Protein AF-A0A351X2J2-F1 (afdb_monomer_lite)

Foldseek 3Di:
DPDDPDDAAEEEAEDALLPPCSVVVVVVVVVVCCVVPPPRYHYDYDDCLCPPDDPPSNCNNVCNVVCVPPVVSVVVVCVVVPDPPPPPPD

Secondary structure (DSSP, 8-state):
-PPPPPPPPEEEEEE--SSSSHHHHHHHHHHHHHHHSTTT-EEEEEEHHHHHPPTTGGGHHHHHHHHTT-HHHHHHHHHHH--TTGGG--

Structure (mmCIF, N/CA/C/O backbone):
data_AF-A0A351X2J2-F1
#
_entry.id   AF-A0A351X2J2-F1
#
loop_
_atom_site.group_PDB
_atom_site.id
_atom_site.type_symbol
_atom_site.label_atom_id
_atom_site.label_alt_id
_atom_site.label_comp_id
_atom_site.label_asym_id
_atom_site.label_entity_id
_atom_site.label_seq_id
_atom_site.pdbx_PDB_ins_code
_atom_site.Cartn_x
_atom_site.Cartn_y
_atom_site.Cartn_z
_atom_site.occupancy
_atom_site.B_iso_or_equiv
_atom_site.auth_seq_id
_atom_site.auth_comp_id
_atom_site.auth_asym_id
_atom_site.auth_atom_id
_atom_site.pdbx_PDB_model_num
ATOM 1 N N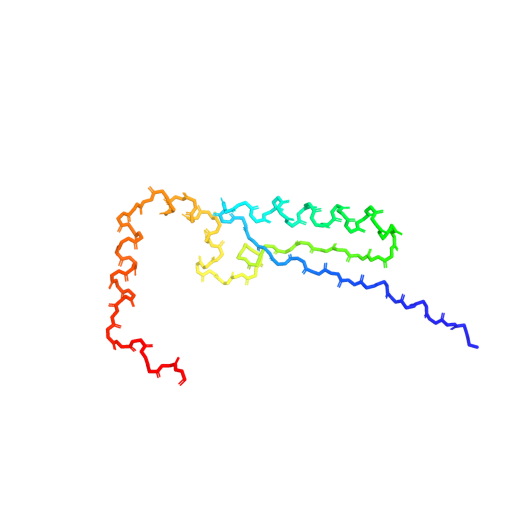 . MET A 1 1 ? -29.552 -15.050 25.540 1.00 45.84 1 MET A N 1
ATOM 2 C CA . MET A 1 1 ? -28.524 -15.217 24.489 1.00 45.84 1 MET A CA 1
ATOM 3 C C . MET A 1 1 ? -27.584 -14.032 24.581 1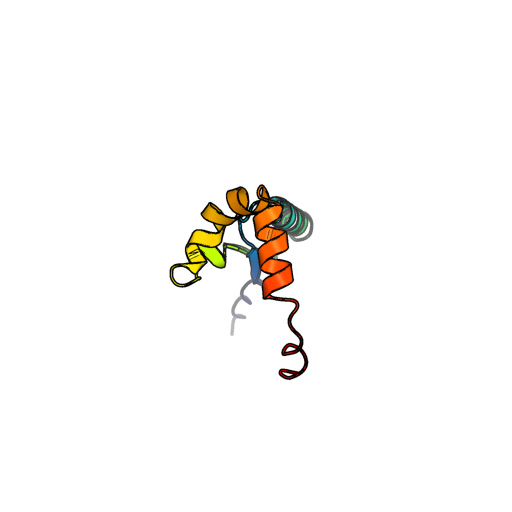.00 45.84 1 MET A C 1
ATOM 5 O O . MET A 1 1 ? -28.044 -12.912 24.413 1.00 45.84 1 MET A O 1
ATOM 9 N N . ASN A 1 2 ? -26.316 -14.263 24.922 1.00 44.84 2 ASN A N 1
ATOM 10 C CA . ASN A 1 2 ? -25.302 -13.208 24.891 1.00 44.84 2 ASN A CA 1
ATOM 11 C C . ASN A 1 2 ? -25.001 -12.870 23.422 1.00 44.84 2 ASN A C 1
ATOM 13 O O . ASN A 1 2 ? -24.890 -13.804 22.622 1.00 44.84 2 ASN A O 1
ATOM 17 N N . PRO A 1 3 ? -24.899 -11.589 23.034 1.00 56.59 3 PRO A N 1
ATOM 18 C CA . PRO A 1 3 ? -24.539 -11.238 21.668 1.00 56.59 3 PRO A CA 1
ATOM 19 C C . PRO A 1 3 ? -23.137 -11.776 21.365 1.00 56.59 3 PRO A C 1
ATOM 21 O O . PRO A 1 3 ? -22.193 -11.524 22.114 1.00 56.59 3 PRO A O 1
ATOM 24 N N . VAL A 1 4 ? -23.004 -12.531 20.272 1.00 64.06 4 VAL A N 1
ATOM 25 C CA . VAL A 1 4 ? -21.694 -12.878 19.710 1.00 64.06 4 VAL A CA 1
ATOM 26 C C . VAL A 1 4 ? -21.004 -11.551 19.380 1.00 64.06 4 VAL A C 1
ATOM 28 O O . VAL A 1 4 ? -21.606 -10.748 18.657 1.00 64.06 4 VAL A O 1
ATOM 31 N N . PRO A 1 5 ? -19.798 -11.271 19.907 1.00 66.31 5 PRO A N 1
ATOM 32 C CA . PRO A 1 5 ? -19.075 -10.061 19.548 1.00 66.31 5 PRO A CA 1
ATOM 33 C C . PRO A 1 5 ? -18.952 -10.016 18.027 1.00 66.31 5 PRO A C 1
ATOM 35 O O . PRO A 1 5 ? -18.413 -10.947 17.425 1.00 66.31 5 PRO A O 1
ATOM 38 N N . ARG A 1 6 ? -19.492 -8.973 17.386 1.00 69.69 6 ARG A N 1
ATOM 39 C CA . ARG A 1 6 ? -19.263 -8.784 15.952 1.00 69.69 6 ARG A CA 1
ATOM 40 C C . ARG A 1 6 ? -17.757 -8.690 15.752 1.00 69.69 6 ARG A C 1
ATOM 42 O O . ARG A 1 6 ? -17.104 -7.875 16.405 1.00 69.69 6 ARG A O 1
ATOM 49 N N . ALA A 1 7 ? -17.222 -9.550 14.888 1.00 81.94 7 ALA A N 1
ATOM 50 C CA . ALA A 1 7 ? -15.828 -9.470 14.491 1.00 81.94 7 ALA A CA 1
ATOM 51 C C . ALA A 1 7 ? -15.537 -8.038 14.023 1.00 81.94 7 ALA A C 1
ATOM 53 O O . ALA A 1 7 ? -16.362 -7.426 13.336 1.00 81.94 7 ALA A O 1
ATOM 54 N N . LYS A 1 8 ? -14.394 -7.493 14.448 1.00 89.25 8 LYS A N 1
ATOM 55 C CA . LYS A 1 8 ? -13.964 -6.158 14.028 1.00 89.25 8 LYS A CA 1
ATOM 56 C C . LYS A 1 8 ? -13.896 -6.117 12.497 1.00 89.25 8 LYS A C 1
ATOM 58 O O . LYS A 1 8 ? -13.440 -7.101 11.909 1.00 89.25 8 LYS A O 1
ATOM 63 N N . PRO A 1 9 ? -14.313 -5.017 11.846 1.00 93.38 9 PRO A N 1
ATOM 64 C CA . PRO A 1 9 ? -14.103 -4.848 10.416 1.00 93.38 9 PRO A CA 1
ATOM 65 C C . PRO A 1 9 ? -12.628 -5.053 10.047 1.00 93.38 9 PRO A C 1
ATOM 67 O O . PRO A 1 9 ? -11.729 -4.674 10.804 1.00 93.38 9 PRO A O 1
ATOM 70 N N . HIS A 1 10 ? -12.394 -5.666 8.890 1.00 95.00 10 HIS A N 1
ATOM 71 C CA . HIS A 1 10 ? -11.062 -5.981 8.388 1.00 95.00 10 HIS A CA 1
ATOM 72 C C . HIS A 1 10 ? -10.822 -5.280 7.051 1.00 95.00 10 HIS A C 1
ATOM 74 O O . HIS A 1 10 ? -11.649 -5.390 6.145 1.00 95.00 10 HIS A O 1
ATOM 80 N N . ILE A 1 11 ? -9.708 -4.557 6.940 1.00 95.88 11 ILE A N 1
ATOM 81 C CA . ILE A 1 11 ? -9.328 -3.792 5.751 1.00 95.88 11 ILE A CA 1
ATOM 82 C C . ILE A 1 11 ? -8.058 -4.405 5.161 1.00 95.88 11 ILE A C 1
ATOM 84 O O . ILE A 1 11 ? -7.003 -4.403 5.795 1.00 95.88 11 ILE A O 1
ATOM 88 N N . LEU A 1 12 ? -8.168 -4.898 3.929 1.00 95.38 12 LEU A N 1
ATOM 89 C CA . LEU A 1 12 ? -7.060 -5.485 3.185 1.00 95.38 12 LEU A CA 1
ATOM 90 C C . LEU A 1 12 ? -6.463 -4.461 2.213 1.00 95.38 12 LEU A C 1
ATOM 92 O O . LEU A 1 12 ? -7.146 -3.967 1.315 1.00 95.38 12 LEU A O 1
ATOM 96 N N . PHE A 1 13 ? -5.173 -4.183 2.368 1.00 94.44 13 PHE A N 1
ATOM 97 C CA . PHE A 1 13 ? -4.383 -3.321 1.499 1.00 94.44 13 PHE A CA 1
ATOM 98 C C . PHE A 1 13 ? -3.630 -4.172 0.482 1.00 94.44 13 PHE A C 1
ATOM 100 O O . PHE A 1 13 ? -2.639 -4.830 0.803 1.00 94.44 13 PHE A O 1
ATOM 107 N N . LEU A 1 14 ? -4.102 -4.145 -0.762 1.00 91.75 14 LEU A N 1
ATOM 108 C CA . LEU A 1 14 ? -3.426 -4.783 -1.885 1.00 91.75 14 LEU A CA 1
ATOM 109 C C . LEU A 1 14 ? -2.421 -3.801 -2.484 1.00 91.75 14 LEU A C 1
ATOM 111 O O . LEU A 1 14 ? -2.798 -2.740 -2.980 1.00 91.75 14 LEU A O 1
ATOM 115 N N . PHE A 1 15 ? -1.144 -4.158 -2.443 1.00 88.19 15 PHE A N 1
ATOM 116 C CA . PHE A 1 15 ? -0.063 -3.343 -2.991 1.00 88.19 15 PHE A CA 1
ATOM 117 C C . PHE A 1 15 ? 0.965 -4.232 -3.694 1.00 88.19 15 PHE A C 1
ATOM 119 O O . PHE A 1 15 ? 0.770 -5.440 -3.833 1.00 88.19 15 PHE A O 1
ATOM 126 N N . SER A 1 16 ? 2.056 -3.633 -4.167 1.00 81.69 16 SER A N 1
ATOM 127 C CA . SER A 1 16 ? 3.251 -4.389 -4.523 1.00 81.69 16 SER A CA 1
ATOM 128 C C . SER A 1 16 ? 4.513 -3.543 -4.500 1.00 81.69 16 SER A C 1
ATOM 130 O O . SER A 1 16 ? 4.492 -2.374 -4.906 1.00 81.69 16 SER A O 1
ATOM 132 N N . ASP A 1 17 ? 5.619 -4.156 -4.083 1.00 77.81 17 ASP A N 1
ATOM 133 C CA . ASP A 1 17 ? 6.958 -3.569 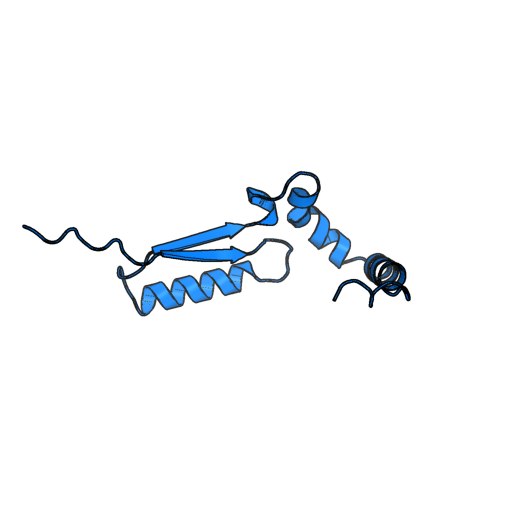-4.052 1.00 77.81 17 ASP A CA 1
ATOM 134 C C . ASP A 1 17 ? 7.629 -3.545 -5.432 1.00 77.81 17 ASP A C 1
ATOM 136 O O . ASP A 1 17 ? 8.772 -3.956 -5.616 1.00 77.81 17 ASP A O 1
ATOM 140 N N . THR A 1 18 ? 6.944 -3.007 -6.437 1.00 73.69 18 THR A N 1
ATOM 141 C CA . THR A 1 18 ? 7.545 -2.737 -7.752 1.00 73.69 18 THR A CA 1
ATOM 142 C C . THR A 1 18 ? 8.324 -1.413 -7.788 1.00 73.69 18 THR A C 1
ATOM 144 O O . THR A 1 18 ? 8.805 -1.006 -8.839 1.00 73.69 18 THR A O 1
ATOM 147 N N . GLY A 1 19 ? 8.489 -0.726 -6.650 1.00 65.31 19 GLY A N 1
ATOM 148 C CA . GLY A 1 19 ? 9.316 0.486 -6.537 1.00 65.31 19 GLY A CA 1
ATOM 149 C C . GLY A 1 19 ? 8.604 1.814 -6.832 1.00 65.31 19 GLY A C 1
ATOM 150 O O . GLY A 1 19 ? 9.259 2.847 -6.881 1.00 65.31 19 GLY A O 1
ATOM 151 N N . GLY A 1 20 ? 7.276 1.822 -6.992 1.00 67.06 20 GLY A N 1
ATOM 152 C CA . GLY A 1 20 ? 6.479 3.037 -7.246 1.00 67.06 20 GLY A CA 1
ATOM 153 C C . GLY A 1 20 ? 6.077 3.854 -6.007 1.00 67.06 20 GLY A C 1
ATOM 154 O O . GLY A 1 20 ? 5.274 4.770 -6.127 1.00 67.06 20 GLY A O 1
ATOM 155 N N . GLY A 1 21 ? 6.567 3.514 -4.808 1.00 75.06 21 GLY A N 1
ATOM 156 C CA . GLY A 1 21 ? 6.194 4.200 -3.557 1.00 75.06 21 GLY A CA 1
ATOM 157 C C . GLY A 1 21 ? 4.844 3.781 -2.951 1.00 75.06 21 GLY A C 1
ATOM 158 O O . GLY A 1 21 ? 4.412 4.360 -1.958 1.00 75.06 21 GLY A O 1
ATOM 159 N N . HIS A 1 22 ? 4.188 2.749 -3.494 1.00 84.94 22 HIS A N 1
ATOM 160 C CA . HIS A 1 22 ? 2.873 2.284 -3.027 1.00 84.94 22 HIS A CA 1
ATOM 161 C C . HIS A 1 22 ? 2.870 1.774 -1.575 1.00 84.94 22 HIS A C 1
ATOM 163 O O . HIS A 1 22 ? 1.874 1.940 -0.875 1.00 84.94 22 HIS A O 1
ATOM 169 N N . ARG A 1 23 ? 3.984 1.190 -1.108 1.00 89.50 23 ARG A N 1
ATOM 170 C CA . ARG A 1 23 ? 4.137 0.708 0.274 1.00 89.50 23 ARG A CA 1
ATOM 171 C C . ARG A 1 23 ? 3.978 1.835 1.295 1.00 89.50 23 ARG A C 1
ATOM 173 O O . ARG A 1 23 ? 3.143 1.724 2.183 1.00 89.50 23 ARG A O 1
ATOM 180 N N . ALA A 1 24 ? 4.720 2.928 1.120 1.00 90.88 24 ALA A N 1
ATOM 181 C CA . ALA A 1 24 ? 4.697 4.056 2.050 1.00 90.88 24 ALA A CA 1
ATOM 182 C C . ALA A 1 24 ? 3.305 4.707 2.129 1.00 90.88 24 ALA A C 1
ATOM 184 O O . ALA A 1 24 ? 2.855 5.086 3.206 1.00 90.88 24 ALA A O 1
ATOM 185 N N . ALA A 1 25 ? 2.592 4.789 1.000 1.00 91.56 25 ALA A N 1
ATOM 186 C CA . ALA A 1 25 ? 1.221 5.291 0.980 1.00 91.56 25 ALA A CA 1
ATOM 187 C C . ALA A 1 25 ? 0.252 4.377 1.754 1.00 91.56 25 ALA A C 1
ATOM 189 O O . ALA A 1 25 ? -0.576 4.872 2.516 1.00 91.56 25 ALA A O 1
ATOM 190 N N . ALA A 1 26 ? 0.362 3.054 1.590 1.00 93.94 26 ALA A N 1
ATOM 191 C CA . ALA A 1 26 ? -0.461 2.098 2.331 1.00 93.94 26 ALA A CA 1
ATOM 192 C C . ALA A 1 26 ? -0.178 2.148 3.842 1.00 93.94 26 ALA A C 1
ATOM 194 O O . ALA A 1 26 ? -1.117 2.200 4.635 1.00 93.94 26 ALA A O 1
ATOM 195 N N . GLU A 1 27 ? 1.097 2.206 4.235 1.00 94.81 27 GLU A N 1
ATOM 196 C CA . GLU A 1 27 ? 1.519 2.335 5.635 1.00 94.81 27 GLU A CA 1
ATOM 197 C C . GLU A 1 27 ? 0.964 3.617 6.276 1.00 94.81 27 GLU A C 1
ATOM 199 O O . GLU A 1 2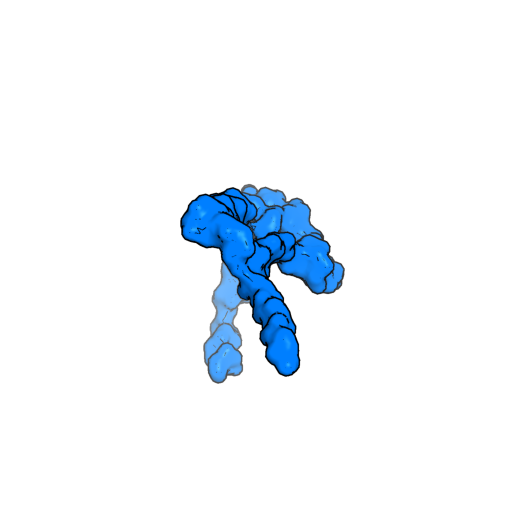7 ? 0.380 3.549 7.357 1.00 94.81 27 GLU A O 1
ATOM 204 N N . ALA A 1 28 ? 1.032 4.757 5.578 1.00 96.00 28 ALA A N 1
ATOM 205 C CA . ALA A 1 28 ? 0.491 6.026 6.070 1.00 96.00 28 ALA A CA 1
ATOM 206 C C . ALA A 1 28 ? -1.033 5.983 6.292 1.00 96.00 28 ALA A C 1
ATOM 208 O O . ALA A 1 28 ? -1.539 6.521 7.278 1.00 96.00 28 ALA A O 1
ATOM 209 N N . ILE A 1 29 ? -1.782 5.323 5.401 1.00 96.12 29 ILE A N 1
ATOM 210 C CA . ILE A 1 29 ? -3.235 5.163 5.563 1.00 96.12 29 ILE A CA 1
ATOM 211 C C . ILE A 1 29 ? -3.548 4.253 6.757 1.00 96.12 29 ILE A C 1
ATOM 213 O O . ILE A 1 29 ? -4.446 4.561 7.540 1.00 96.12 29 ILE A O 1
ATOM 217 N N . ILE A 1 30 ? -2.814 3.149 6.922 1.00 96.44 30 ILE A N 1
ATOM 218 C CA . ILE A 1 30 ? -2.978 2.235 8.063 1.00 96.44 30 ILE A CA 1
ATOM 219 C C . ILE A 1 30 ? -2.690 2.958 9.380 1.00 96.44 30 ILE A C 1
ATOM 221 O O . ILE A 1 30 ? -3.438 2.798 10.345 1.00 96.44 30 ILE A O 1
ATOM 225 N N . GLU A 1 31 ? -1.635 3.770 9.423 1.00 97.06 31 GLU A N 1
ATOM 226 C CA . GLU A 1 31 ? -1.295 4.573 10.594 1.00 97.06 31 GLU A CA 1
ATOM 227 C C . GLU A 1 31 ? -2.416 5.561 10.936 1.00 97.06 31 GLU A C 1
ATOM 229 O O . GLU A 1 31 ? -2.896 5.565 12.069 1.00 97.06 31 GLU A O 1
ATOM 234 N N . ALA A 1 32 ? -2.913 6.316 9.951 1.00 97.81 32 ALA A N 1
ATOM 235 C CA . ALA A 1 32 ? -4.028 7.240 10.149 1.00 97.81 32 ALA A CA 1
ATOM 236 C C . ALA A 1 32 ? -5.292 6.526 10.661 1.00 97.81 32 ALA A C 1
ATOM 238 O O . ALA A 1 32 ? -5.943 6.997 11.590 1.00 97.81 32 ALA A O 1
ATOM 239 N N . ILE A 1 33 ? -5.615 5.348 10.119 1.00 97.00 33 ILE A N 1
ATOM 240 C CA . ILE A 1 33 ? -6.745 4.534 10.587 1.00 97.00 33 ILE A CA 1
ATOM 241 C C . ILE A 1 33 ? -6.557 4.106 12.048 1.00 97.00 33 ILE A C 1
ATOM 243 O O . ILE A 1 33 ? -7.508 4.161 12.827 1.00 97.00 33 ILE A O 1
ATOM 247 N N . ASN A 1 34 ? -5.351 3.689 12.436 1.00 95.38 34 ASN A N 1
ATOM 248 C CA . ASN A 1 34 ? -5.068 3.266 13.808 1.00 95.38 34 ASN A CA 1
ATOM 249 C C . ASN A 1 34 ? -5.121 4.429 14.809 1.00 95.38 34 ASN A C 1
ATOM 251 O O . ASN A 1 34 ? -5.508 4.208 15.959 1.00 95.38 34 ASN A O 1
ATOM 255 N N . LEU A 1 35 ? -4.761 5.642 14.379 1.00 97.25 35 LEU A N 1
ATOM 256 C CA . LEU A 1 35 ? -4.861 6.862 15.183 1.00 97.25 35 LEU A CA 1
ATOM 257 C C . LEU A 1 35 ? -6.319 7.303 15.379 1.00 97.25 35 LEU A C 1
ATOM 259 O O . LEU A 1 35 ? -6.724 7.581 16.505 1.00 97.25 35 LEU A O 1
ATOM 263 N N . GLU A 1 36 ? -7.115 7.322 14.308 1.00 97.25 36 GLU A N 1
ATOM 264 C CA . GLU A 1 36 ? -8.504 7.804 14.336 1.00 97.25 36 GLU A CA 1
ATOM 265 C C . GLU A 1 36 ? -9.494 6.764 14.899 1.00 97.25 36 GLU A C 1
ATOM 267 O O . GLU A 1 36 ? -10.503 7.113 15.515 1.00 97.25 36 GLU A O 1
ATOM 272 N N . PHE A 1 37 ? -9.211 5.466 14.729 1.00 94.88 37 PHE A N 1
ATOM 273 C CA . PHE A 1 37 ? -10.115 4.367 15.094 1.00 94.88 37 PHE A CA 1
ATOM 274 C C . PHE A 1 37 ? -9.430 3.285 15.953 1.00 94.88 37 PHE A C 1
ATOM 276 O O . PHE A 1 37 ? -9.447 2.096 15.600 1.00 94.88 37 PHE A O 1
ATOM 283 N N . PRO A 1 38 ? -8.857 3.647 17.117 1.00 94.38 38 PRO A N 1
ATOM 284 C CA . PRO A 1 38 ? -8.013 2.754 17.903 1.00 94.38 38 PRO A CA 1
ATOM 285 C C . PRO A 1 38 ? -8.767 1.496 18.339 1.00 94.38 38 PRO A C 1
ATOM 287 O O . PRO A 1 38 ? -9.780 1.543 19.040 1.00 94.38 38 PRO A O 1
ATOM 290 N N . GLY A 1 39 ? -8.267 0.339 17.903 1.00 91.44 39 GLY A N 1
ATOM 291 C CA . GLY A 1 39 ? -8.825 -0.966 18.245 1.00 91.44 39 GLY A CA 1
ATOM 292 C C . GLY A 1 39 ? -10.201 -1.265 17.640 1.00 91.44 39 GLY A C 1
ATOM 293 O O . GLY A 1 39 ? -10.776 -2.294 18.002 1.00 91.44 39 GLY A O 1
ATOM 294 N N . GLN A 1 40 ? -10.724 -0.431 16.737 1.00 93.75 40 GLN A N 1
ATOM 295 C CA . GLN A 1 40 ? -12.040 -0.640 16.121 1.00 93.75 40 GLN A CA 1
ATOM 296 C C . GLN A 1 40 ? -11.967 -1.504 14.862 1.00 93.75 40 GLN A C 1
ATOM 298 O O . GLN A 1 40 ? -12.906 -2.244 14.577 1.00 93.75 40 GLN A O 1
ATOM 303 N N . VAL A 1 41 ? -10.846 -1.455 14.142 1.00 94.50 41 VAL A N 1
ATOM 304 C CA . VAL A 1 41 ? -10.628 -2.191 12.892 1.00 94.50 41 VAL A CA 1
ATOM 305 C C . VAL A 1 41 ? -9.345 -3.013 12.947 1.00 94.50 41 VAL A C 1
ATOM 307 O O . VAL A 1 41 ? -8.505 -2.839 13.829 1.00 94.50 41 VAL A O 1
ATOM 310 N N . THR A 1 42 ? -9.218 -3.946 12.012 1.00 95.31 42 THR A N 1
ATOM 311 C CA . THR A 1 42 ? -7.987 -4.701 11.757 1.00 95.31 42 THR A CA 1
ATOM 312 C C . THR A 1 42 ? -7.528 -4.434 10.328 1.00 95.31 42 THR A C 1
ATOM 314 O O . THR A 1 42 ? -8.359 -4.204 9.449 1.00 95.31 42 THR A O 1
ATOM 317 N N . THR A 1 43 ? -6.219 -4.448 10.092 1.00 95.75 43 THR A N 1
ATOM 318 C CA . THR A 1 43 ? -5.624 -4.146 8.784 1.00 95.75 43 THR A CA 1
ATOM 319 C C . THR A 1 43 ? -4.613 -5.216 8.391 1.00 95.75 43 THR A C 1
ATOM 321 O O . THR A 1 43 ? -3.865 -5.688 9.246 1.00 95.75 43 THR A O 1
ATOM 324 N N . GLU A 1 44 ? -4.546 -5.555 7.109 1.00 94.81 44 GLU A N 1
ATOM 325 C CA . GLU A 1 44 ? -3.538 -6.454 6.534 1.00 94.81 44 GLU A CA 1
ATOM 326 C C . GLU A 1 44 ? -2.966 -5.845 5.249 1.00 94.81 44 GLU A C 1
ATOM 328 O O . GLU A 1 44 ? -3.699 -5.222 4.484 1.00 94.81 44 GLU A O 1
ATOM 333 N N . MET A 1 45 ? -1.667 -6.029 4.998 1.00 93.12 45 MET A N 1
ATOM 334 C CA . MET A 1 45 ? -1.013 -5.646 3.743 1.00 93.12 45 MET A CA 1
ATOM 335 C C . MET A 1 45 ? -0.556 -6.886 2.980 1.00 93.12 45 MET A C 1
ATOM 337 O O . MET A 1 45 ? 0.227 -7.681 3.500 1.00 93.12 45 MET A O 1
ATOM 341 N N . VAL A 1 46 ? -0.976 -7.007 1.721 1.00 91.69 46 VAL A N 1
ATOM 342 C CA . VAL A 1 46 ? -0.615 -8.121 0.837 1.00 91.69 46 VAL A CA 1
ATOM 343 C C . VAL A 1 46 ? 0.064 -7.596 -0.421 1.00 91.69 46 VAL A C 1
ATOM 345 O O . VAL A 1 46 ? -0.521 -6.819 -1.179 1.00 91.69 46 VAL A O 1
ATOM 348 N N . ASP A 1 47 ? 1.292 -8.068 -0.663 1.00 87.69 47 ASP A N 1
ATOM 349 C CA . ASP A 1 47 ? 1.954 -7.891 -1.956 1.00 87.69 47 ASP A CA 1
ATOM 350 C C . ASP A 1 47 ? 1.412 -8.936 -2.933 1.00 87.69 47 ASP A C 1
ATOM 352 O O . ASP A 1 47 ? 1.808 -10.104 -2.899 1.00 87.69 47 ASP A O 1
ATOM 356 N N . ILE A 1 48 ? 0.486 -8.523 -3.798 1.00 83.75 48 ILE A N 1
ATOM 357 C CA . ILE A 1 48 ? -0.220 -9.444 -4.699 1.00 83.75 48 ILE A C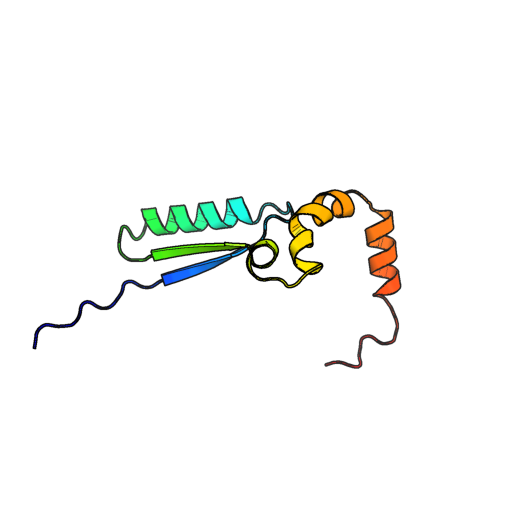A 1
ATOM 358 C C . ILE A 1 48 ? 0.716 -10.117 -5.702 1.00 83.75 48 ILE A C 1
ATOM 360 O O . ILE A 1 48 ? 0.494 -11.268 -6.079 1.00 83.75 48 ILE A O 1
ATOM 364 N N . PHE A 1 49 ? 1.772 -9.423 -6.126 1.00 76.38 49 PHE A N 1
ATOM 365 C CA . PHE A 1 49 ? 2.694 -9.971 -7.106 1.00 76.38 49 PHE A CA 1
ATOM 366 C C . PHE A 1 49 ? 3.633 -10.960 -6.435 1.00 76.38 49 PHE A C 1
ATOM 368 O O . PHE A 1 49 ? 3.775 -12.079 -6.916 1.00 76.38 49 PHE A O 1
ATOM 375 N N . LEU A 1 50 ? 4.221 -10.598 -5.298 1.00 75.88 50 LEU A N 1
ATOM 376 C CA . LEU A 1 50 ? 5.160 -11.483 -4.620 1.00 75.88 50 LEU A CA 1
ATOM 377 C C . LEU A 1 50 ? 4.477 -12.720 -4.016 1.00 75.88 50 LEU A C 1
ATOM 379 O O . LEU A 1 50 ? 5.026 -13.817 -4.094 1.00 75.88 50 LEU A O 1
ATOM 383 N N . GLN A 1 51 ? 3.307 -12.542 -3.396 1.00 76.69 51 GLN A N 1
ATOM 384 C CA . GLN A 1 51 ? 2.688 -13.578 -2.563 1.00 76.69 51 GLN A CA 1
ATOM 385 C C . GLN A 1 51 ? 1.705 -14.474 -3.329 1.00 76.69 51 GLN A C 1
ATOM 387 O O . GLN A 1 51 ? 1.540 -15.631 -2.951 1.00 76.69 51 GLN A O 1
ATOM 392 N N . TYR A 1 52 ? 1.069 -13.974 -4.396 1.00 79.25 52 TYR A N 1
ATOM 393 C CA . TYR A 1 52 ? -0.039 -14.682 -5.058 1.00 79.25 52 TYR A CA 1
ATOM 394 C C . TYR A 1 52 ? 0.119 -14.870 -6.569 1.00 79.25 52 TYR A C 1
ATOM 396 O O . TYR A 1 52 ? -0.567 -15.720 -7.141 1.00 79.25 52 TYR A O 1
ATOM 404 N N . ALA A 1 53 ? 0.990 -14.118 -7.248 1.00 80.69 53 ALA A N 1
ATOM 405 C CA . ALA A 1 53 ? 1.107 -14.266 -8.693 1.00 80.69 53 ALA A CA 1
ATOM 406 C C . ALA A 1 53 ? 1.805 -15.591 -9.072 1.00 80.69 53 ALA A C 1
ATOM 408 O O . ALA A 1 53 ? 2.784 -15.989 -8.438 1.00 80.69 53 ALA A O 1
ATOM 409 N N . PRO A 1 54 ? 1.349 -16.291 -10.124 1.00 80.62 54 PRO A N 1
ATOM 410 C CA . PRO A 1 54 ? 2.040 -17.477 -10.611 1.00 80.62 54 PRO A CA 1
ATOM 411 C C . PRO A 1 54 ? 3.375 -17.088 -11.270 1.00 80.62 54 PRO A C 1
ATOM 413 O O . PRO A 1 54 ? 3.482 -16.007 -11.860 1.00 80.62 54 PRO A O 1
ATOM 416 N N . PRO A 1 55 ? 4.400 -17.956 -11.244 1.00 75.12 55 PRO A N 1
ATOM 417 C CA . PRO A 1 55 ? 5.608 -17.748 -12.034 1.00 75.12 55 PRO A CA 1
ATOM 418 C C . PRO A 1 55 ? 5.282 -17.588 -13.531 1.00 75.12 55 PRO A C 1
ATOM 420 O O . PRO A 1 55 ? 4.437 -18.324 -14.042 1.00 75.12 55 PRO A O 1
ATOM 423 N N . PRO A 1 56 ? 5.931 -16.656 -14.259 1.00 76.38 56 PRO A N 1
ATOM 424 C CA . PRO A 1 56 ? 7.031 -15.780 -13.832 1.00 76.38 56 PRO A CA 1
ATOM 425 C C . PRO A 1 56 ? 6.580 -14.421 -13.260 1.00 76.38 56 PRO A C 1
ATOM 427 O O . PRO A 1 56 ? 7.415 -13.561 -12.991 1.00 76.38 56 PRO A O 1
ATOM 430 N N . ILE A 1 57 ? 5.274 -14.186 -13.106 1.00 74.19 57 ILE A N 1
ATOM 431 C CA . ILE A 1 57 ? 4.705 -12.878 -12.746 1.00 74.19 57 ILE A CA 1
ATOM 432 C C . ILE A 1 57 ? 5.096 -12.476 -11.312 1.00 74.19 57 ILE A C 1
ATOM 434 O O . ILE A 1 57 ? 5.296 -11.295 -11.039 1.00 74.19 57 ILE A O 1
ATOM 438 N N . ASN A 1 58 ? 5.324 -13.439 -10.417 1.00 70.12 58 ASN A N 1
ATOM 439 C CA . ASN A 1 58 ? 5.860 -13.180 -9.074 1.00 70.12 58 ASN A CA 1
ATOM 440 C C . ASN A 1 58 ? 7.290 -12.629 -9.030 1.00 70.12 58 ASN A C 1
ATOM 442 O O . ASN A 1 58 ? 7.740 -12.168 -7.983 1.00 70.12 58 ASN A O 1
ATOM 446 N N . LEU A 1 59 ? 8.014 -12.644 -10.152 1.00 74.06 59 LEU A N 1
ATOM 447 C CA . LEU A 1 59 ? 9.316 -11.990 -10.273 1.00 74.06 59 LEU A CA 1
ATOM 448 C C . LEU A 1 59 ? 9.186 -10.496 -10.588 1.00 74.06 59 LEU A C 1
ATOM 450 O O . LEU A 1 59 ? 10.192 -9.786 -10.549 1.00 74.06 59 LEU A O 1
ATOM 454 N N . ALA A 1 60 ? 7.976 -9.999 -10.875 1.00 69.00 60 ALA A N 1
ATOM 455 C CA . ALA A 1 60 ? 7.741 -8.599 -11.213 1.00 69.00 60 ALA A CA 1
ATOM 456 C C . ALA A 1 60 ? 8.340 -7.615 -10.188 1.00 69.00 60 ALA A C 1
ATOM 458 O O . ALA A 1 60 ? 9.043 -6.713 -10.633 1.00 69.00 60 ALA A O 1
ATOM 459 N N . PRO A 1 61 ? 8.218 -7.796 -8.856 1.00 66.56 61 PRO A N 1
ATOM 460 C CA . PRO A 1 61 ? 8.843 -6.892 -7.883 1.00 66.56 61 PRO A CA 1
ATOM 461 C C . PRO A 1 61 ? 10.374 -6.816 -8.005 1.00 66.56 61 PRO A C 1
ATOM 463 O O . PRO A 1 61 ? 10.967 -5.766 -7.782 1.00 66.56 61 PRO A O 1
ATOM 466 N N . ARG A 1 62 ? 11.037 -7.907 -8.418 1.00 72.12 62 ARG A N 1
ATOM 467 C CA . ARG A 1 62 ? 12.497 -7.939 -8.630 1.00 72.12 62 ARG A CA 1
ATOM 468 C C . ARG A 1 62 ? 12.915 -7.349 -9.971 1.00 72.12 62 ARG A C 1
ATOM 470 O O . ARG A 1 62 ? 13.955 -6.711 -10.065 1.00 72.12 62 ARG A O 1
ATOM 477 N N . ILE A 1 63 ? 12.141 -7.611 -11.018 1.00 70.38 63 ILE A N 1
ATOM 478 C CA . ILE A 1 63 ? 12.512 -7.256 -12.392 1.00 70.38 63 ILE A CA 1
ATOM 479 C C . ILE A 1 63 ? 12.116 -5.806 -12.704 1.00 70.38 63 ILE A C 1
ATOM 481 O O . ILE A 1 63 ? 12.839 -5.097 -13.405 1.00 70.38 63 ILE A O 1
ATOM 485 N N . TYR A 1 64 ? 10.983 -5.349 -12.172 1.00 72.31 64 TYR A N 1
ATOM 486 C CA . TYR A 1 64 ? 10.394 -4.060 -12.517 1.00 72.31 64 TYR A CA 1
ATOM 487 C C . TYR A 1 64 ? 11.288 -2.856 -12.183 1.00 72.31 64 TYR A C 1
ATOM 489 O O . TYR A 1 64 ? 11.390 -1.988 -13.044 1.00 72.31 64 TYR A O 1
ATOM 497 N N . PRO A 1 65 ? 12.012 -2.791 -11.046 1.00 74.75 65 PRO A N 1
ATOM 498 C CA . PRO A 1 65 ? 12.940 -1.687 -10.779 1.00 74.75 65 PRO A CA 1
ATOM 499 C C . PRO A 1 65 ? 14.086 -1.572 -11.793 1.00 74.75 65 PRO A C 1
ATOM 501 O O . PRO A 1 65 ? 14.587 -0.478 -12.031 1.00 74.75 65 PRO A O 1
ATOM 504 N N . HIS A 1 66 ? 14.508 -2.685 -12.401 1.00 74.50 66 HIS A N 1
ATOM 505 C CA . HIS A 1 66 ? 15.527 -2.676 -13.451 1.00 74.50 66 HIS A CA 1
ATOM 506 C C . HIS A 1 66 ? 14.933 -2.307 -14.812 1.00 74.50 66 HIS A C 1
ATOM 508 O O . HIS A 1 66 ? 15.517 -1.507 -15.537 1.00 74.50 66 HIS A O 1
ATOM 514 N N . LEU A 1 67 ? 13.755 -2.845 -15.150 1.00 73.94 67 LEU A N 1
ATOM 515 C CA . LEU A 1 67 ? 13.041 -2.482 -16.379 1.00 73.94 67 LEU A CA 1
ATOM 516 C C . LEU A 1 67 ? 12.595 -1.016 -16.379 1.00 73.94 67 LEU A C 1
ATOM 518 O O . LEU A 1 67 ? 12.635 -0.367 -17.423 1.00 73.94 67 LEU A O 1
ATOM 522 N N . SER A 1 68 ? 12.204 -0.473 -15.223 1.00 73.19 68 SER A N 1
ATOM 523 C CA . SER A 1 68 ? 11.744 0.911 -15.095 1.00 73.19 68 SER A CA 1
ATOM 524 C C . SER A 1 68 ? 12.832 1.924 -15.459 1.00 73.19 68 SER A C 1
ATOM 526 O O . SER A 1 68 ? 12.518 3.005 -15.946 1.00 73.19 68 SER A O 1
ATOM 528 N N . GLN A 1 69 ? 14.102 1.538 -15.319 1.00 79.44 69 GLN A N 1
ATOM 529 C CA . GLN A 1 69 ? 15.274 2.338 -15.672 1.00 79.44 69 GLN A CA 1
ATOM 530 C C . GLN A 1 69 ? 15.699 2.202 -17.145 1.00 79.44 69 GLN A C 1
ATOM 532 O O . GLN A 1 69 ? 16.702 2.793 -17.538 1.00 79.44 69 GLN A O 1
ATOM 537 N N . MET A 1 70 ? 14.973 1.438 -17.973 1.00 82.62 70 MET A N 1
ATOM 538 C CA . MET A 1 70 ? 15.297 1.212 -19.387 1.00 82.62 70 MET A CA 1
ATOM 539 C C . MET A 1 70 ? 14.262 1.882 -20.314 1.00 82.62 70 MET A C 1
ATOM 541 O O . MET A 1 70 ? 13.274 1.245 -20.688 1.00 82.62 70 MET A O 1
ATOM 545 N N . PRO A 1 71 ? 14.474 3.137 -20.763 1.00 78.69 71 PRO A N 1
ATOM 546 C CA . PRO A 1 71 ? 13.518 3.863 -21.610 1.00 78.69 71 PRO A CA 1
ATOM 547 C C . PRO A 1 71 ? 13.175 3.127 -22.910 1.00 78.69 71 PRO A C 1
ATOM 549 O O . PRO A 1 71 ? 12.015 3.068 -23.311 1.00 78.69 71 PRO A O 1
ATOM 552 N N . ASN A 1 72 ? 14.170 2.482 -23.525 1.00 82.44 72 ASN A N 1
ATOM 553 C CA . ASN A 1 72 ? 13.995 1.731 -24.770 1.00 82.44 72 ASN A CA 1
ATOM 554 C C . ASN A 1 72 ? 13.058 0.522 -24.595 1.00 82.44 72 ASN A C 1
ATOM 556 O O . ASN A 1 72 ? 12.356 0.146 -25.532 1.00 82.44 72 ASN A O 1
ATOM 560 N N . MET A 1 73 ? 13.021 -0.084 -23.400 1.00 80.88 73 MET A N 1
ATOM 561 C CA . MET A 1 73 ? 12.111 -1.196 -23.099 1.00 80.88 73 MET A CA 1
ATOM 562 C C . MET A 1 73 ? 10.666 -0.712 -22.978 1.00 80.88 73 MET A C 1
ATOM 564 O O . MET A 1 73 ? 9.759 -1.373 -23.483 1.00 80.88 73 MET A O 1
ATOM 568 N N . TRP A 1 74 ? 10.450 0.463 -22.380 1.00 78.25 74 TRP A N 1
ATOM 569 C CA . TRP A 1 74 ? 9.136 1.108 -22.358 1.00 78.25 74 TRP A CA 1
ATOM 570 C C . TRP A 1 74 ? 8.671 1.511 -23.749 1.00 78.25 74 TRP A C 1
ATOM 572 O O . TRP A 1 74 ? 7.520 1.265 -24.093 1.00 78.25 74 TRP A O 1
ATOM 582 N N . GLU A 1 75 ? 9.560 2.072 -24.570 1.00 81.94 75 GLU A N 1
ATOM 583 C CA . GLU A 1 75 ? 9.241 2.434 -25.950 1.00 81.94 75 GLU A CA 1
ATOM 584 C C . GLU A 1 75 ? 8.884 1.199 -26.788 1.00 81.94 75 GLU A C 1
ATOM 586 O O . GLU A 1 75 ? 7.892 1.204 -27.519 1.00 81.94 75 GLU A O 1
ATOM 591 N N . MET A 1 76 ? 9.651 0.115 -26.659 1.00 84.25 76 MET A N 1
ATOM 592 C CA . MET A 1 76 ? 9.365 -1.146 -27.340 1.00 84.25 76 MET A CA 1
ATOM 593 C C . MET A 1 76 ? 8.039 -1.746 -26.872 1.00 84.25 76 MET A C 1
ATOM 595 O O . MET A 1 76 ? 7.224 -2.141 -27.704 1.00 84.25 76 MET A O 1
ATOM 599 N N . GLY A 1 77 ? 7.800 -1.776 -25.557 1.00 80.19 77 GLY A N 1
ATOM 600 C CA . GLY A 1 77 ? 6.541 -2.233 -24.975 1.00 80.19 77 GLY A CA 1
ATOM 601 C C . GLY A 1 77 ? 5.359 -1.401 -25.466 1.00 80.19 77 GLY A C 1
ATOM 602 O O . GLY A 1 77 ? 4.360 -1.961 -25.912 1.00 80.19 77 GLY A O 1
ATOM 603 N N . TYR A 1 78 ? 5.502 -0.075 -25.479 1.00 81.00 78 TYR A N 1
ATOM 604 C CA . TYR A 1 78 ? 4.507 0.840 -26.023 1.00 81.00 78 TYR A CA 1
ATOM 605 C C . TYR A 1 78 ? 4.228 0.525 -27.494 1.00 81.00 78 TYR A C 1
ATOM 607 O O . TYR A 1 78 ? 3.095 0.175 -27.801 1.00 81.00 78 TYR A O 1
ATOM 615 N N . ARG A 1 79 ? 5.243 0.524 -28.373 1.00 82.12 79 ARG A N 1
ATOM 616 C CA . ARG A 1 79 ? 5.104 0.250 -29.820 1.00 82.12 79 ARG A CA 1
ATOM 617 C C . ARG A 1 79 ? 4.511 -1.130 -30.118 1.00 82.12 79 ARG A C 1
ATOM 619 O O . ARG A 1 79 ? 3.687 -1.257 -31.017 1.00 82.12 79 ARG A O 1
ATOM 626 N N . ALA A 1 80 ? 4.913 -2.160 -29.374 1.00 80.06 80 ALA A N 1
ATOM 627 C CA . ALA A 1 80 ? 4.356 -3.507 -29.505 1.00 80.06 80 ALA A CA 1
ATOM 628 C C . ALA A 1 80 ? 2.880 -3.553 -29.087 1.00 80.06 80 ALA A C 1
ATOM 630 O O . ALA A 1 80 ? 2.081 -4.305 -29.646 1.00 80.06 80 ALA A O 1
ATOM 631 N N . SER A 1 81 ? 2.521 -2.739 -28.098 1.00 77.56 81 SER A N 1
ATOM 632 C CA . SER A 1 81 ? 1.168 -2.653 -27.579 1.00 77.56 81 SER A CA 1
ATOM 633 C C . SER A 1 81 ? 0.277 -1.693 -28.394 1.00 77.56 81 SER A C 1
ATOM 635 O O . SER A 1 81 ? -0.933 -1.892 -28.459 1.00 77.56 81 SER A O 1
ATOM 637 N N . ASP A 1 82 ? 0.844 -0.698 -29.074 1.00 78.19 82 ASP A N 1
ATOM 638 C CA . ASP A 1 82 ? 0.171 0.354 -29.854 1.00 78.19 82 ASP A CA 1
ATOM 639 C C . ASP A 1 82 ? -0.190 -0.109 -31.284 1.00 78.19 82 ASP A C 1
ATOM 641 O O . ASP A 1 82 ? 0.114 0.519 -32.298 1.00 78.19 82 ASP A O 1
ATOM 645 N N . GLY A 1 83 ? -0.808 -1.291 -31.380 1.00 75.25 83 GLY A N 1
ATOM 646 C CA . GLY A 1 83 ? -1.258 -1.889 -32.637 1.00 75.25 83 GLY A CA 1
ATOM 647 C C 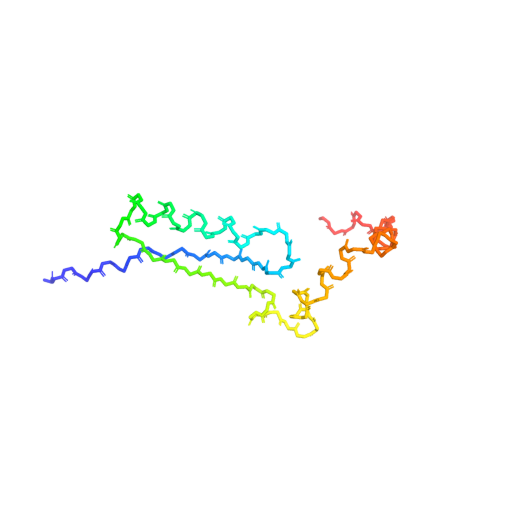. GLY A 1 83 ? -2.751 -1.665 -32.911 1.00 75.25 83 GLY A C 1
ATOM 648 O O . GLY A 1 83 ? -3.583 -1.725 -32.006 1.00 75.25 83 GLY A O 1
ATOM 649 N N . ARG A 1 84 ? -3.131 -1.547 -34.196 1.00 63.38 84 ARG A N 1
ATOM 650 C CA . ARG A 1 84 ? -4.530 -1.362 -34.674 1.00 63.38 84 ARG A CA 1
ATOM 651 C C . ARG A 1 84 ? -5.547 -2.417 -34.207 1.00 63.38 84 ARG A C 1
ATOM 653 O O . ARG A 1 84 ? -6.740 -2.240 -34.425 1.00 63.38 84 ARG A O 1
ATOM 660 N N . ARG A 1 85 ? -5.117 -3.525 -33.593 1.00 63.03 85 ARG A N 1
ATOM 661 C CA . ARG A 1 85 ? -5.995 -4.617 -33.131 1.00 63.03 85 ARG A CA 1
ATOM 662 C C . ARG A 1 85 ? -6.644 -4.387 -31.757 1.00 63.03 85 ARG A C 1
ATOM 664 O O . ARG A 1 85 ? -7.400 -5.248 -31.318 1.00 63.03 85 ARG A O 1
ATOM 671 N N . ARG A 1 86 ? -6.389 -3.261 -31.081 1.00 58.88 86 ARG A N 1
ATOM 672 C CA . ARG A 1 86 ? -6.812 -3.055 -29.683 1.00 58.88 86 ARG A CA 1
ATOM 673 C C . ARG A 1 86 ? -8.272 -2.654 -29.432 1.00 58.88 86 ARG A C 1
ATOM 675 O O . ARG A 1 86 ? -8.705 -2.770 -28.295 1.00 58.88 86 ARG A O 1
ATOM 682 N N . THR A 1 87 ? -9.072 -2.282 -30.431 1.00 56.16 87 THR A N 1
ATOM 683 C CA . THR A 1 87 ? -10.492 -1.910 -30.213 1.00 56.16 87 THR A CA 1
ATOM 684 C C . THR A 1 87 ? -11.488 -3.075 -30.299 1.00 56.16 87 THR A C 1
ATOM 686 O O . THR A 1 87 ? -12.687 -2.840 -30.387 1.00 56.16 87 THR A O 1
ATOM 689 N N . ARG A 1 88 ? -11.035 -4.338 -30.291 1.00 52.44 88 ARG A N 1
ATOM 690 C CA . ARG A 1 88 ? -11.922 -5.513 -30.446 1.00 52.44 88 ARG A CA 1
ATOM 691 C C . ARG A 1 88 ? -12.238 -6.298 -29.171 1.00 52.44 88 ARG A C 1
ATOM 693 O O . ARG A 1 88 ? -12.929 -7.306 -29.258 1.00 52.44 88 ARG A O 1
ATOM 700 N N . PHE A 1 89 ? -11.767 -5.835 -28.019 1.00 49.84 89 PHE A N 1
ATOM 701 C CA . PHE A 1 89 ? -12.166 -6.366 -26.716 1.00 49.84 89 PHE A CA 1
ATOM 702 C C . PHE A 1 89 ? -12.668 -5.213 -25.840 1.00 49.84 89 PHE A C 1
ATOM 704 O O . PHE A 1 89 ? -11.991 -4.786 -24.908 1.00 49.84 89 PHE A O 1
ATOM 711 N N . ALA A 1 90 ? -13.826 -4.680 -26.226 1.00 43.19 90 ALA A N 1
ATOM 712 C CA . ALA A 1 90 ? -14.742 -3.925 -25.381 1.00 43.19 90 ALA A CA 1
ATOM 713 C C . ALA A 1 90 ? -16.111 -4.600 -25.498 1.00 43.19 90 ALA A C 1
ATOM 715 O O . ALA A 1 90 ? -16.422 -5.056 -26.626 1.00 43.19 90 ALA A O 1
#

Radius of gyration: 19.76 Å; chains: 1; bounding box: 44×26×60 Å

Sequence (90 aa):
MNPVPRAKPHILFLFSDTGGGHRAAAEAIIEAINLEFPGQVTTEMVDIFLQYAPPPINLAPRIYPHLSQMPNMWEMGYRASDGRRRTRFA

pLDDT: mean 80.18, std 13.44, range [43.19, 97.81]